Protein AF-A0A7V9BLU6-F1 (afdb_monomer_lite)

Radius of gyration: 23.52 Å; chains: 1; bounding box: 55×32×74 Å

pLDDT: mean 77.43, std 22.61, range [36.84, 97.44]

Sequence (179 aa):
MSSPRRSIASGRWYSVSTESDGKQQSGANKADVHIITADEVVALLDGTIVSKATITRLERDLGNVFGRITLEMNTGSNRGKTWVAIYHVSGTTLRWCGHWLGESNTLPTRFATTAGGPDFLRTMERWSDGARDALSSSSSRRAAGGSRWCGRPRPRRFTPQTAFRSSRDSFLGYAQGWR

Secondary structure (DSSP, 8-state):
-------TT-EEEEEEEEEETTEEEEEEEEEEEEEE-SSEEEEEETTEEEEEEEEEEEE--SSSSSEEEEEEEEESTTTT-EEEEEEEEETTEEEEEEEEBTTBSS--SSS---TT---EEEEEEE---TTSHHHHHHTTS-SS-----------------------------------

Foldseek 3Di:
DDDPPFQLPAAKKWFQWKDDLQDIDGHTDPQFIWGDGSFKIFTGGNNHTQWIWTWPDWADDPPDQWTKTKTATCDHPQHRWIWIWIWHDDPFKIKIKTAIPPQDPDYDPDQGYHRVHRIMITMIGGDPPVPDVVVVVVVVPPDDDDDDDDDDDDDDDDDDDDDDDDDDDDDDDDDDDDD

Structure (mmCIF, N/CA/C/O backbone):
data_AF-A0A7V9BLU6-F1
#
_entry.id   AF-A0A7V9BLU6-F1
#
loop_
_atom_site.group_PDB
_atom_site.id
_atom_site.type_symbol
_atom_site.label_atom_id
_atom_site.label_alt_id
_atom_site.label_comp_id
_atom_site.label_asym_id
_atom_site.label_entity_id
_atom_site.label_seq_id
_atom_site.pdbx_PDB_ins_code
_atom_site.Cartn_x
_atom_site.Cartn_y
_atom_site.Cartn_z
_atom_site.occupancy
_atom_site.B_iso_or_equiv
_atom_site.auth_seq_id
_atom_site.auth_comp_id
_atom_site.auth_asym_id
_atom_site.auth_atom_id
_atom_site.pdbx_PDB_model_num
ATOM 1 N N . MET A 1 1 ? -25.577 17.353 -3.710 1.00 39.59 1 MET A N 1
ATOM 2 C CA . MET A 1 1 ? -24.729 17.230 -2.502 1.00 39.59 1 MET A CA 1
ATOM 3 C C . MET A 1 1 ? -24.159 15.820 -2.484 1.00 39.59 1 MET A C 1
ATOM 5 O O . MET A 1 1 ? -24.895 14.886 -2.199 1.00 39.59 1 MET A O 1
ATOM 9 N N . SER A 1 2 ? -22.904 15.642 -2.894 1.00 40.41 2 SER A N 1
ATOM 10 C CA . SER A 1 2 ? -22.263 14.322 -2.930 1.00 40.41 2 SER A CA 1
ATOM 11 C C . SER A 1 2 ? -21.864 13.924 -1.513 1.00 40.41 2 SER A C 1
ATOM 13 O O . SER A 1 2 ? -21.053 14.607 -0.891 1.00 40.41 2 SER A O 1
ATOM 15 N N . SER A 1 3 ? -22.453 12.855 -0.977 1.00 38.31 3 SER A N 1
ATOM 16 C CA . SER A 1 3 ? -22.040 12.300 0.313 1.00 38.31 3 SER A CA 1
ATOM 17 C C . SER A 1 3 ? -20.542 11.975 0.277 1.00 38.31 3 SER A C 1
ATOM 19 O O . SER A 1 3 ? -20.089 11.365 -0.698 1.00 38.31 3 SER A O 1
ATOM 21 N N . PRO A 1 4 ? -19.760 12.350 1.306 1.00 46.97 4 PRO A N 1
ATOM 22 C CA . PRO A 1 4 ? -18.346 12.019 1.349 1.00 46.97 4 PRO A CA 1
ATOM 23 C C . PRO A 1 4 ? -18.217 10.497 1.360 1.00 46.97 4 PRO A C 1
ATOM 25 O O . PRO A 1 4 ? -18.688 9.825 2.283 1.00 46.97 4 PRO A O 1
ATOM 28 N N . ARG A 1 5 ? -17.611 9.941 0.306 1.00 52.22 5 ARG A N 1
ATOM 29 C CA . ARG A 1 5 ? -17.259 8.523 0.252 1.00 52.22 5 ARG A CA 1
ATOM 30 C C . ARG A 1 5 ? -16.260 8.278 1.378 1.00 52.22 5 ARG A C 1
ATOM 32 O O . ARG A 1 5 ? -15.079 8.567 1.228 1.00 52.22 5 ARG A O 1
ATOM 39 N N . ARG A 1 6 ? -16.719 7.770 2.527 1.00 53.44 6 ARG A N 1
ATOM 40 C CA . ARG A 1 6 ? -15.801 7.227 3.532 1.00 53.44 6 ARG A CA 1
ATOM 41 C C . ARG A 1 6 ? -15.089 6.052 2.881 1.00 53.44 6 ARG A C 1
ATOM 43 O O . ARG A 1 6 ? -15.688 4.999 2.669 1.00 53.44 6 ARG A O 1
ATOM 50 N N . SER A 1 7 ? -13.827 6.258 2.528 1.00 66.50 7 SER A N 1
ATOM 51 C CA . SER A 1 7 ? -12.960 5.181 2.086 1.00 66.50 7 SER A CA 1
ATOM 52 C C . SER A 1 7 ? -12.856 4.161 3.220 1.00 66.50 7 SER A C 1
ATOM 54 O O . SER A 1 7 ? -12.500 4.492 4.350 1.00 66.50 7 SER A O 1
ATOM 56 N N . ILE A 1 8 ? -13.187 2.903 2.925 1.00 70.88 8 ILE A N 1
ATOM 57 C CA . ILE A 1 8 ? -13.051 1.783 3.871 1.00 70.88 8 ILE A CA 1
ATOM 58 C C . ILE A 1 8 ? -11.595 1.588 4.328 1.00 70.88 8 ILE A C 1
ATOM 60 O O . ILE A 1 8 ? -11.346 1.022 5.391 1.00 70.88 8 ILE A O 1
ATOM 64 N N . ALA A 1 9 ? -10.640 2.086 3.539 1.00 81.25 9 ALA A N 1
ATOM 65 C CA . ALA A 1 9 ? -9.220 2.054 3.845 1.00 81.25 9 ALA A CA 1
ATOM 66 C C . ALA A 1 9 ? -8.773 3.241 4.711 1.00 81.25 9 ALA A C 1
ATOM 68 O O . ALA A 1 9 ? -7.658 3.213 5.224 1.00 81.25 9 ALA A O 1
ATOM 69 N N . SER A 1 10 ? -9.610 4.264 4.929 1.00 89.69 10 SER A N 1
ATOM 70 C CA . SER A 1 10 ? -9.203 5.406 5.744 1.00 89.69 10 SER A CA 1
ATOM 71 C C . SER A 1 10 ? -8.909 4.993 7.184 1.00 89.69 10 SER A C 1
ATOM 73 O O . SER A 1 10 ? -9.642 4.214 7.809 1.00 89.69 10 SER A O 1
ATOM 75 N N . GLY A 1 11 ? -7.829 5.536 7.728 1.00 92.12 11 GLY A N 1
ATOM 76 C CA . GLY A 1 11 ? -7.356 5.251 9.071 1.00 92.12 11 GLY A CA 1
ATOM 77 C C . GLY A 1 11 ? -5.844 5.301 9.179 1.00 92.12 11 GLY A C 1
ATOM 78 O O . GLY A 1 11 ? -5.128 5.537 8.209 1.00 92.12 11 GLY A O 1
ATOM 79 N N . ARG A 1 12 ? -5.374 5.054 10.396 1.00 95.12 12 ARG A N 1
ATOM 80 C CA . ARG A 1 12 ? -3.967 4.827 10.689 1.00 95.12 12 ARG A CA 1
ATOM 81 C C . ARG A 1 12 ? -3.728 3.324 10.754 1.00 95.12 12 ARG A C 1
ATOM 83 O O . ARG A 1 12 ? -4.490 2.612 11.407 1.00 95.12 12 ARG A O 1
ATOM 90 N N . TRP A 1 13 ? -2.683 2.867 10.090 1.00 96.25 13 TRP A N 1
ATOM 91 C CA . TRP A 1 13 ? -2.339 1.461 9.928 1.00 96.25 13 TRP A CA 1
ATOM 92 C C . TRP A 1 13 ? -0.855 1.267 10.212 1.00 96.25 13 TRP A C 1
ATOM 94 O O . TRP A 1 13 ? -0.073 2.176 9.951 1.00 96.25 13 TRP A O 1
ATOM 104 N N . TYR A 1 14 ? -0.453 0.115 10.733 1.00 96.19 14 TYR A N 1
ATOM 105 C CA . TYR A 1 14 ? 0.958 -0.250 10.871 1.00 96.19 14 TYR A CA 1
ATOM 106 C C . TYR A 1 14 ? 1.245 -1.564 10.159 1.00 96.19 14 TYR A C 1
ATOM 108 O O . TYR A 1 14 ? 0.369 -2.426 10.057 1.00 96.19 14 TYR A O 1
ATOM 116 N N . SER A 1 15 ? 2.463 -1.709 9.644 1.00 96.00 15 SER A N 1
ATOM 117 C CA . SER A 1 15 ? 2.875 -2.911 8.920 1.00 96.00 15 SER A CA 1
ATOM 118 C C . SER A 1 15 ? 2.974 -4.112 9.865 1.00 96.00 15 SER A C 1
ATOM 120 O O . SER A 1 15 ? 3.557 -4.012 10.944 1.00 96.00 15 SER A O 1
ATOM 122 N N . VAL A 1 16 ? 2.401 -5.253 9.474 1.00 96.94 16 VAL A N 1
ATOM 123 C CA . VAL A 1 16 ? 2.522 -6.530 10.210 1.00 96.94 16 VAL A CA 1
ATOM 124 C C . VAL A 1 16 ? 3.200 -7.625 9.400 1.00 96.94 16 VAL A C 1
ATOM 126 O O . VAL A 1 16 ? 3.733 -8.583 9.962 1.00 96.94 16 VAL A O 1
ATOM 129 N N . SER A 1 17 ? 3.187 -7.491 8.076 1.00 96.56 17 SER A N 1
ATOM 130 C CA . SER A 1 17 ? 3.936 -8.353 7.177 1.00 96.56 17 SER A CA 1
ATOM 131 C C . SER A 1 17 ? 4.108 -7.680 5.822 1.00 96.56 17 SER A C 1
ATOM 133 O O . SER A 1 17 ? 3.215 -6.976 5.341 1.00 96.56 17 SER A O 1
ATOM 135 N N . THR A 1 18 ? 5.243 -7.939 5.191 1.00 96.00 18 THR A N 1
ATOM 136 C CA . THR A 1 18 ? 5.541 -7.573 3.809 1.00 96.00 18 THR A CA 1
ATOM 137 C C . THR A 1 18 ? 5.947 -8.818 3.044 1.00 96.00 18 THR A C 1
ATOM 139 O O . THR A 1 18 ? 6.514 -9.745 3.609 1.00 96.00 18 THR A O 1
ATOM 142 N N . GLU A 1 19 ? 5.667 -8.854 1.756 1.00 95.88 19 GLU A N 1
ATOM 143 C CA . GLU A 1 19 ? 6.095 -9.921 0.869 1.00 95.88 19 GLU A CA 1
ATOM 144 C C . GLU A 1 19 ? 6.585 -9.294 -0.433 1.00 95.88 19 GLU A C 1
ATOM 146 O O . GLU A 1 19 ? 5.953 -8.390 -0.985 1.00 95.88 19 GLU A O 1
ATOM 151 N N . SER A 1 20 ? 7.743 -9.757 -0.880 1.00 94.44 20 SER A N 1
ATOM 152 C CA . SER A 1 20 ? 8.416 -9.327 -2.104 1.00 94.44 20 SER A CA 1
ATOM 153 C C . SER A 1 20 ? 9.232 -10.496 -2.627 1.00 94.44 20 SER A C 1
ATOM 155 O O . SER A 1 20 ? 9.781 -11.244 -1.816 1.00 94.44 20 SER A O 1
ATOM 157 N N . ASP A 1 21 ? 9.367 -10.642 -3.945 1.00 92.62 21 ASP A N 1
ATOM 158 C CA . ASP A 1 21 ? 10.170 -11.726 -4.535 1.00 92.62 21 ASP A CA 1
ATOM 159 C C . ASP A 1 21 ? 9.709 -13.131 -4.069 1.00 92.62 21 ASP A C 1
ATOM 161 O O . ASP A 1 21 ? 10.506 -14.043 -3.857 1.00 92.62 21 ASP A O 1
ATOM 165 N N . GLY A 1 22 ? 8.403 -13.307 -3.827 1.00 91.69 22 GLY A N 1
ATOM 166 C CA . GLY A 1 22 ? 7.831 -14.550 -3.297 1.00 91.69 22 GLY A CA 1
ATOM 167 C C . GLY A 1 22 ? 8.222 -14.865 -1.848 1.00 91.69 22 GLY A C 1
ATOM 168 O O . GLY A 1 22 ? 7.943 -15.961 -1.363 1.00 91.69 22 GLY A O 1
ATOM 169 N N . LYS A 1 23 ? 8.889 -13.939 -1.148 1.00 93.00 23 LYS A N 1
ATOM 170 C CA . LYS A 1 23 ? 9.380 -14.126 0.220 1.00 93.00 23 LYS A CA 1
ATOM 171 C C . LYS A 1 23 ? 8.614 -13.241 1.180 1.00 93.00 23 LYS A C 1
ATOM 173 O O . LYS A 1 23 ? 8.660 -12.014 1.092 1.00 93.00 23 LYS A O 1
ATOM 178 N N . GLN A 1 24 ? 7.955 -13.883 2.137 1.00 95.12 24 GLN A N 1
ATOM 179 C CA . GLN A 1 24 ? 7.253 -13.194 3.204 1.00 95.12 24 GLN A CA 1
ATOM 180 C C . GLN A 1 24 ? 8.212 -12.856 4.345 1.00 95.12 24 GLN A C 1
ATOM 182 O O . GLN A 1 24 ? 8.921 -13.711 4.874 1.00 95.12 24 GLN A O 1
ATOM 187 N N . GLN A 1 25 ? 8.184 -11.598 4.755 1.00 93.75 25 GLN A N 1
ATOM 188 C CA . GLN A 1 25 ? 8.743 -11.103 5.998 1.00 93.75 25 GLN A CA 1
ATOM 189 C C . GLN A 1 25 ? 7.580 -10.814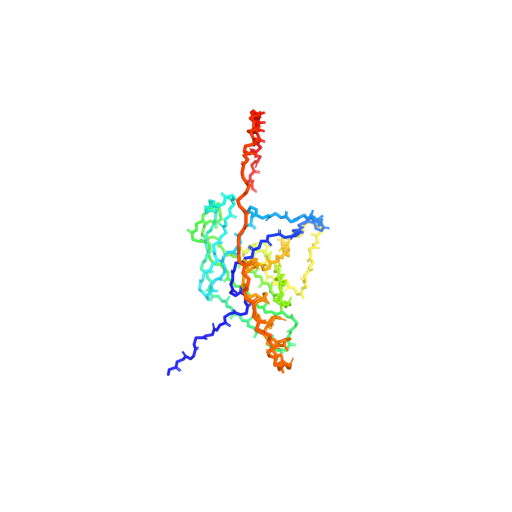 6.948 1.00 93.75 25 GLN A C 1
ATOM 191 O O . GLN A 1 25 ? 6.668 -10.037 6.647 1.00 93.75 25 GLN A O 1
ATOM 196 N N . SER A 1 26 ? 7.590 -11.478 8.097 1.00 93.31 26 SER A N 1
ATOM 197 C CA . SER A 1 26 ? 6.559 -11.342 9.125 1.00 93.31 26 SER A CA 1
ATOM 198 C C . SER A 1 26 ? 7.133 -10.616 10.331 1.00 93.31 26 SER A C 1
ATOM 200 O O . SER A 1 26 ? 8.268 -10.871 10.729 1.00 93.31 26 SER A O 1
ATOM 202 N N . GLY A 1 27 ? 6.345 -9.727 10.926 1.00 90.88 27 GLY A N 1
ATOM 203 C CA . GLY A 1 27 ? 6.755 -8.962 12.096 1.00 90.88 27 GLY A CA 1
ATOM 204 C C . GLY A 1 27 ? 6.007 -7.641 12.170 1.00 90.88 27 GLY A C 1
ATOM 205 O O . GLY A 1 27 ? 6.008 -6.861 11.219 1.00 90.88 27 GLY A O 1
ATOM 206 N N . ALA A 1 28 ? 5.371 -7.380 13.312 1.00 92.56 28 ALA A N 1
ATOM 207 C CA . ALA A 1 28 ? 4.733 -6.097 13.560 1.00 92.56 28 ALA A CA 1
ATOM 208 C C . ALA A 1 28 ? 5.791 -4.992 13.644 1.00 92.56 28 ALA A C 1
ATOM 210 O O . ALA A 1 28 ? 6.589 -4.956 14.579 1.00 92.56 28 ALA A O 1
ATOM 211 N N . ASN A 1 29 ? 5.759 -4.067 12.690 1.00 93.88 29 ASN A N 1
ATOM 212 C CA . ASN A 1 29 ? 6.587 -2.876 12.679 1.00 93.88 29 ASN A CA 1
ATOM 213 C C . ASN A 1 29 ? 5.710 -1.648 12.948 1.00 93.88 29 ASN A C 1
ATOM 215 O O . ASN A 1 29 ? 5.128 -1.059 12.040 1.00 93.88 29 ASN A O 1
ATOM 219 N N . LYS A 1 30 ? 5.623 -1.256 14.224 1.00 93.69 30 LYS A N 1
ATOM 220 C CA . LYS A 1 30 ? 4.862 -0.070 14.652 1.00 93.69 30 LYS A CA 1
ATOM 221 C C . LYS A 1 30 ? 5.558 1.257 14.336 1.00 93.69 30 LYS A C 1
ATOM 223 O O . LYS A 1 30 ? 4.927 2.299 14.501 1.00 93.69 30 LYS A O 1
ATOM 228 N N . ALA A 1 31 ? 6.817 1.228 13.898 1.00 94.44 31 ALA A N 1
ATOM 229 C CA . ALA A 1 31 ? 7.496 2.406 13.373 1.00 94.44 31 ALA A CA 1
ATOM 230 C C . ALA A 1 31 ? 7.054 2.716 11.936 1.00 94.44 31 ALA A C 1
ATOM 232 O O . ALA A 1 31 ? 6.984 3.887 11.575 1.00 94.44 31 ALA A O 1
ATOM 233 N N . ASP A 1 32 ? 6.716 1.687 11.151 1.00 95.69 32 ASP A N 1
ATOM 234 C CA . ASP A 1 32 ? 6.215 1.789 9.777 1.00 95.69 32 ASP A CA 1
ATOM 235 C C . ASP A 1 32 ? 4.687 1.967 9.763 1.00 95.69 32 ASP A C 1
ATOM 237 O O . ASP A 1 32 ? 3.911 1.008 9.857 1.00 95.69 32 ASP A O 1
ATOM 241 N N . VAL A 1 33 ? 4.253 3.224 9.677 1.00 96.56 33 VAL A N 1
ATOM 242 C CA . VAL A 1 33 ? 2.853 3.635 9.823 1.00 96.56 33 VAL A CA 1
ATOM 243 C C . VAL A 1 33 ? 2.340 4.268 8.540 1.00 96.56 33 VAL A C 1
ATOM 245 O O . VAL A 1 33 ? 2.965 5.153 7.975 1.00 96.56 33 VAL A O 1
ATOM 248 N N . HIS A 1 34 ? 1.144 3.870 8.123 1.00 96.38 34 HIS A N 1
ATOM 249 C CA . HIS A 1 34 ? 0.434 4.428 6.981 1.00 96.38 34 HIS A CA 1
ATOM 250 C C . HIS A 1 34 ? -0.823 5.151 7.459 1.00 96.38 34 HIS A C 1
ATOM 252 O O . HIS A 1 34 ? -1.718 4.549 8.056 1.00 96.38 34 HIS A O 1
ATOM 258 N N . ILE A 1 35 ? -0.897 6.452 7.204 1.00 95.75 35 ILE A N 1
ATOM 259 C CA . ILE A 1 35 ? -2.096 7.261 7.419 1.00 95.75 35 ILE A CA 1
ATOM 260 C C . ILE A 1 35 ? -2.781 7.403 6.067 1.00 95.75 35 ILE A C 1
ATOM 262 O O . ILE A 1 35 ? -2.250 8.038 5.162 1.00 95.75 35 ILE A O 1
ATOM 266 N N . ILE A 1 36 ? -3.948 6.786 5.931 1.00 94.31 36 ILE A N 1
ATOM 267 C CA . ILE A 1 36 ? -4.735 6.767 4.700 1.00 94.31 36 ILE A CA 1
ATOM 268 C C . ILE A 1 36 ? -5.976 7.626 4.931 1.00 94.31 36 ILE A C 1
ATOM 270 O O . ILE A 1 36 ? -6.721 7.402 5.889 1.00 94.31 36 ILE A O 1
ATOM 274 N N . THR A 1 37 ? -6.221 8.601 4.062 1.00 91.94 37 THR A N 1
ATOM 275 C CA . THR A 1 37 ? -7.436 9.428 4.073 1.00 91.94 37 THR A CA 1
ATOM 276 C C . THR A 1 37 ? -8.312 9.080 2.864 1.00 91.94 37 THR A C 1
ATOM 278 O O . THR A 1 37 ? -8.275 7.943 2.387 1.00 91.94 37 THR A O 1
ATOM 281 N N . ALA A 1 38 ? -9.188 9.988 2.430 1.00 88.50 38 ALA A N 1
ATOM 282 C CA . ALA A 1 38 ? -9.912 9.825 1.171 1.00 88.50 38 ALA A CA 1
ATOM 283 C C . ALA A 1 38 ? -9.012 10.118 -0.041 1.00 88.50 38 ALA A C 1
ATOM 285 O O . ALA A 1 38 ? -9.149 9.450 -1.062 1.00 88.50 38 ALA A O 1
ATOM 286 N N . ASP A 1 39 ? -8.073 11.055 0.117 1.00 92.06 39 ASP A N 1
ATOM 287 C CA . ASP A 1 39 ? -7.354 11.677 -0.998 1.00 92.06 39 ASP A CA 1
ATOM 288 C C . ASP A 1 39 ? -5.837 11.477 -0.917 1.00 92.06 39 ASP A C 1
ATOM 290 O O . ASP A 1 39 ? -5.129 11.720 -1.891 1.00 92.06 39 ASP A O 1
ATOM 294 N N . GLU A 1 40 ? -5.306 11.030 0.224 1.00 95.25 40 GLU A N 1
ATOM 295 C CA . GLU A 1 40 ? -3.865 10.870 0.414 1.00 95.25 40 GLU A CA 1
ATOM 296 C C . GLU A 1 40 ? -3.483 9.637 1.236 1.00 95.25 40 GLU A C 1
ATOM 298 O O . GLU A 1 40 ? -4.247 9.114 2.054 1.00 95.25 40 GLU A O 1
ATOM 303 N N . VAL A 1 41 ? -2.241 9.208 1.024 1.00 96.44 41 VAL A N 1
ATOM 304 C CA . VAL A 1 41 ? -1.520 8.251 1.857 1.00 96.44 41 VAL A CA 1
ATOM 305 C C . VAL A 1 41 ? -0.232 8.909 2.332 1.00 96.44 41 VAL A C 1
ATOM 307 O O . VAL A 1 41 ? 0.581 9.359 1.527 1.00 96.44 41 VAL A O 1
ATOM 310 N N . VAL A 1 42 ? -0.020 8.931 3.642 1.00 97.12 42 VAL A N 1
ATOM 311 C CA . VAL A 1 42 ? 1.224 9.387 4.267 1.00 97.12 42 VAL A CA 1
ATOM 312 C C . VAL A 1 42 ? 1.883 8.194 4.941 1.00 97.12 42 VAL A C 1
ATOM 314 O O . VAL A 1 42 ? 1.298 7.608 5.853 1.00 97.12 42 VAL A O 1
ATOM 317 N N . ALA A 1 43 ? 3.093 7.843 4.508 1.00 96.50 43 ALA A N 1
ATOM 318 C CA . ALA A 1 43 ? 3.897 6.824 5.168 1.00 96.50 43 ALA A CA 1
ATOM 319 C C . ALA A 1 43 ? 4.901 7.483 6.117 1.00 96.50 43 ALA A C 1
ATOM 321 O O . ALA A 1 43 ? 5.620 8.423 5.755 1.00 96.50 43 ALA A O 1
ATOM 322 N N . LEU A 1 44 ? 4.945 6.968 7.338 1.00 96.38 44 LEU A N 1
ATOM 323 C CA . LEU A 1 44 ? 5.853 7.366 8.396 1.00 96.38 44 LEU A CA 1
ATOM 324 C C . LEU A 1 44 ? 6.782 6.198 8.719 1.00 96.38 44 LEU A C 1
ATOM 326 O O . LEU A 1 44 ? 6.317 5.065 8.824 1.00 96.38 44 LEU A O 1
ATOM 330 N N . LEU A 1 45 ? 8.057 6.495 8.946 1.00 95.00 45 LEU A N 1
ATOM 331 C CA . LEU A 1 45 ? 9.009 5.596 9.587 1.00 95.00 45 LEU A CA 1
ATOM 332 C C . LEU A 1 45 ? 9.554 6.303 10.826 1.00 95.00 45 LEU A C 1
ATOM 334 O O . LEU A 1 45 ? 10.052 7.424 10.722 1.00 95.00 45 LEU A O 1
ATOM 338 N N . ASP A 1 46 ? 9.381 5.697 11.999 1.00 94.19 46 ASP A N 1
ATOM 339 C CA . ASP A 1 46 ? 9.773 6.283 13.292 1.00 94.19 46 ASP A CA 1
ATOM 340 C C . ASP A 1 46 ? 9.208 7.702 13.497 1.00 94.19 46 ASP A C 1
ATOM 342 O O . ASP A 1 46 ? 9.870 8.621 13.976 1.00 94.19 46 ASP A O 1
ATOM 346 N N . GLY A 1 47 ? 7.957 7.909 13.067 1.00 92.94 47 GLY A N 1
ATOM 347 C CA . GLY A 1 47 ? 7.270 9.204 13.142 1.00 92.94 47 GLY A CA 1
ATOM 348 C C . GLY A 1 47 ? 7.723 10.241 12.106 1.00 92.94 47 GLY A C 1
ATOM 349 O O . GLY A 1 47 ? 7.102 11.298 12.002 1.00 92.94 47 GLY A O 1
ATOM 350 N N . THR A 1 48 ? 8.743 9.938 11.302 1.00 95.81 48 THR A N 1
ATOM 351 C CA . THR A 1 48 ? 9.225 10.800 10.218 1.00 95.81 48 THR A CA 1
ATOM 352 C C . THR A 1 48 ? 8.509 10.464 8.921 1.00 95.81 48 THR A C 1
ATOM 354 O O . THR A 1 48 ? 8.393 9.300 8.553 1.00 95.81 48 THR A O 1
ATOM 357 N N . ILE A 1 49 ? 8.045 11.478 8.191 1.00 96.12 49 ILE A N 1
ATOM 358 C CA . ILE A 1 49 ? 7.428 11.286 6.875 1.00 96.12 49 ILE A CA 1
ATOM 359 C C . ILE A 1 49 ? 8.490 10.806 5.887 1.00 96.12 49 ILE A C 1
ATOM 361 O O . ILE A 1 49 ? 9.377 11.569 5.513 1.00 96.12 49 ILE A O 1
ATOM 365 N N . VAL A 1 50 ? 8.366 9.558 5.437 1.00 96.62 50 VAL A N 1
ATOM 366 C CA . VAL A 1 50 ? 9.247 8.976 4.411 1.00 96.62 50 VAL A CA 1
ATOM 367 C C . VAL A 1 50 ? 8.640 9.070 3.019 1.00 96.62 50 VAL A C 1
ATOM 369 O O . VAL A 1 50 ? 9.368 9.143 2.028 1.00 96.62 50 VAL A O 1
ATOM 372 N N . SER A 1 51 ? 7.310 9.116 2.926 1.00 96.75 51 SER A N 1
ATOM 373 C CA . SER A 1 51 ? 6.628 9.352 1.661 1.00 96.75 51 SER A CA 1
ATOM 374 C C . SER A 1 51 ? 5.227 9.933 1.841 1.00 96.75 51 SER A C 1
ATOM 376 O O . SER A 1 51 ? 4.588 9.806 2.889 1.00 96.75 51 SER A O 1
ATOM 378 N N . LYS A 1 52 ? 4.760 10.601 0.786 1.00 97.19 52 LYS A N 1
ATOM 379 C CA . LYS A 1 52 ? 3.381 11.074 0.643 1.00 97.19 52 LYS A CA 1
ATOM 380 C C . LYS A 1 52 ? 2.901 10.766 -0.758 1.00 97.19 52 LYS A C 1
ATOM 382 O O . LYS A 1 52 ? 3.662 10.968 -1.705 1.00 97.19 52 LYS A O 1
ATOM 387 N N . ALA A 1 53 ? 1.650 10.356 -0.885 1.00 97.38 53 ALA A N 1
ATOM 388 C CA . ALA A 1 53 ? 1.030 10.079 -2.164 1.00 97.38 53 ALA A CA 1
ATOM 389 C C . ALA A 1 53 ? -0.401 10.607 -2.226 1.00 97.38 53 ALA A C 1
ATOM 391 O O . ALA A 1 53 ? -1.123 10.543 -1.233 1.00 97.38 53 ALA A O 1
ATOM 392 N N . THR A 1 54 ? -0.808 11.087 -3.396 1.00 97.31 54 THR A N 1
ATOM 393 C CA . THR A 1 54 ? -2.205 11.403 -3.701 1.00 97.31 54 THR A CA 1
ATOM 394 C C . THR A 1 54 ? -2.897 10.155 -4.225 1.00 97.31 54 THR A C 1
ATOM 396 O O . THR A 1 54 ? -2.356 9.443 -5.067 1.00 97.31 54 THR A O 1
ATOM 399 N N . ILE A 1 55 ? -4.104 9.891 -3.741 1.00 95.44 55 ILE A N 1
ATOM 400 C CA . ILE A 1 55 ? -4.970 8.831 -4.243 1.00 95.44 55 ILE A CA 1
ATOM 401 C C . ILE A 1 55 ? -5.700 9.376 -5.473 1.00 95.44 55 ILE A C 1
ATOM 403 O O . ILE A 1 55 ? -6.646 10.148 -5.347 1.00 95.44 55 ILE A O 1
ATOM 407 N N . THR A 1 56 ? -5.273 8.981 -6.671 1.00 94.62 56 THR A N 1
ATOM 408 C CA . THR A 1 56 ? -5.922 9.414 -7.924 1.00 94.62 56 THR A CA 1
ATOM 409 C C . THR A 1 56 ? -7.050 8.491 -8.354 1.00 94.62 56 THR A C 1
ATOM 411 O O . THR A 1 56 ? -7.948 8.888 -9.096 1.00 94.62 56 THR A O 1
ATOM 414 N N . ARG A 1 57 ? -7.048 7.256 -7.847 1.00 91.25 57 ARG A N 1
ATOM 415 C CA . ARG A 1 57 ? -8.120 6.289 -8.062 1.00 91.25 57 ARG A CA 1
ATOM 416 C C . ARG A 1 57 ? -8.330 5.465 -6.807 1.00 91.25 57 ARG A C 1
ATOM 418 O O . ARG A 1 57 ? -7.381 4.900 -6.270 1.00 91.25 57 ARG A O 1
ATOM 425 N N . LEU A 1 58 ? -9.583 5.360 -6.380 1.00 89.62 58 LEU A N 1
ATOM 426 C CA . LEU A 1 58 ? -9.995 4.469 -5.305 1.00 89.62 58 LEU A CA 1
ATOM 427 C C . LEU A 1 58 ? -11.357 3.873 -5.630 1.00 89.62 58 LEU A C 1
ATOM 429 O O . LEU A 1 58 ? -12.395 4.532 -5.545 1.00 89.62 58 LEU A O 1
ATOM 433 N N . GLU A 1 59 ? -11.344 2.603 -6.000 1.00 88.69 59 GLU A N 1
ATOM 434 C CA . GLU A 1 59 ? -12.533 1.877 -6.408 1.00 88.69 59 GLU A CA 1
ATOM 435 C C . GLU A 1 59 ? -12.750 0.701 -5.482 1.00 88.69 59 GLU A C 1
ATOM 437 O O . GLU A 1 59 ? -11.894 -0.171 -5.338 1.00 88.69 59 GLU A O 1
ATOM 442 N N . ARG A 1 60 ? -13.939 0.652 -4.890 1.00 81.00 60 ARG A N 1
ATOM 443 C CA . ARG A 1 60 ? -14.433 -0.574 -4.292 1.00 81.00 60 ARG A CA 1
ATOM 444 C C . ARG A 1 60 ? -15.188 -1.327 -5.369 1.00 81.00 60 ARG A C 1
ATOM 446 O O . ARG A 1 60 ? -16.219 -0.850 -5.837 1.00 81.00 60 ARG A O 1
ATOM 453 N N . ASP A 1 61 ? -14.684 -2.491 -5.727 1.00 73.88 61 ASP A N 1
ATOM 454 C CA . ASP A 1 61 ? -15.435 -3.409 -6.555 1.00 73.88 61 ASP A CA 1
ATOM 455 C C . ASP A 1 61 ? -16.351 -4.228 -5.639 1.00 73.88 61 ASP A C 1
ATOM 457 O O . ASP A 1 61 ? -15.888 -4.883 -4.708 1.00 73.88 61 ASP A O 1
ATOM 461 N N . LEU A 1 62 ? -17.665 -4.093 -5.824 1.00 62.81 62 LEU A N 1
ATOM 462 C CA . LEU A 1 62 ? -18.665 -4.793 -5.012 1.00 62.81 62 LEU A CA 1
ATOM 463 C C . LEU A 1 62 ? -18.891 -6.237 -5.485 1.00 62.81 62 LEU A C 1
ATOM 465 O O . LEU A 1 62 ? -19.501 -7.011 -4.752 1.00 62.81 62 LEU A O 1
ATOM 469 N N . GLY A 1 63 ? -18.413 -6.589 -6.685 1.00 68.19 63 GLY A N 1
ATOM 470 C CA . GLY A 1 63 ? -18.449 -7.947 -7.227 1.00 68.19 63 GLY A CA 1
ATOM 471 C C . GLY A 1 63 ? -17.152 -8.727 -7.003 1.00 68.19 63 GLY A C 1
ATOM 472 O O . GLY A 1 63 ? -17.170 -9.954 -7.058 1.00 68.19 63 GLY A O 1
ATOM 473 N N . ASN A 1 64 ? -16.042 -8.040 -6.718 1.00 69.31 64 ASN A N 1
ATOM 474 C CA . ASN A 1 64 ? -14.752 -8.663 -6.426 1.00 69.31 64 ASN A CA 1
ATOM 475 C C . ASN A 1 64 ? -14.414 -8.653 -4.929 1.00 69.31 64 ASN A C 1
ATOM 477 O O . ASN A 1 64 ? -14.868 -7.823 -4.146 1.00 69.31 64 ASN A O 1
ATOM 481 N N . VAL A 1 65 ? -13.536 -9.577 -4.534 1.00 82.50 65 VAL A N 1
ATOM 482 C CA . VAL A 1 65 ? -13.035 -9.705 -3.151 1.00 82.50 65 VAL A CA 1
ATOM 483 C C . VAL A 1 65 ? -12.055 -8.570 -2.792 1.00 82.50 65 VAL A C 1
ATOM 485 O O . VAL A 1 65 ? -11.601 -8.470 -1.659 1.00 82.50 65 VAL A O 1
ATOM 488 N N . PHE A 1 66 ? -11.704 -7.691 -3.734 1.00 89.88 66 PHE A N 1
ATOM 489 C CA . PHE A 1 66 ? -10.776 -6.581 -3.527 1.00 89.88 66 PHE A CA 1
ATOM 490 C C . PHE A 1 66 ? -11.199 -5.332 -4.307 1.00 89.88 66 PHE A C 1
ATOM 492 O O . PHE A 1 66 ? -11.851 -5.413 -5.344 1.00 89.88 66 PHE A O 1
ATOM 499 N N . GLY A 1 67 ? -10.793 -4.166 -3.810 1.00 91.69 67 GLY A N 1
ATOM 500 C CA . GLY A 1 67 ? -10.835 -2.899 -4.529 1.00 91.69 67 GLY A CA 1
ATOM 501 C C . GLY A 1 67 ? -9.519 -2.593 -5.246 1.00 91.69 67 GLY A C 1
ATOM 502 O O . GLY A 1 67 ? -8.534 -3.318 -5.110 1.00 91.69 67 GLY A O 1
ATOM 503 N N . ARG A 1 68 ? -9.496 -1.490 -5.994 1.00 92.12 68 ARG A N 1
ATOM 504 C CA . ARG A 1 68 ? -8.325 -0.971 -6.714 1.00 92.12 68 ARG A CA 1
ATOM 505 C C . ARG A 1 68 ? -7.938 0.399 -6.184 1.00 92.12 68 ARG A C 1
ATOM 507 O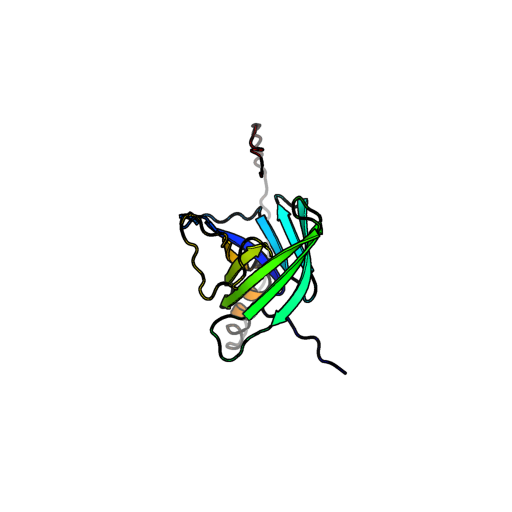 O . ARG A 1 68 ? -8.808 1.220 -5.893 1.00 92.12 68 ARG A O 1
ATOM 514 N N . ILE A 1 69 ? -6.640 0.647 -6.092 1.00 93.19 69 ILE A N 1
ATOM 515 C CA . ILE A 1 69 ? -6.081 1.924 -5.662 1.00 93.19 69 ILE A CA 1
ATOM 516 C C . ILE A 1 69 ? -4.919 2.328 -6.573 1.00 93.19 69 ILE A C 1
ATOM 518 O O . ILE A 1 69 ? -4.099 1.497 -6.965 1.00 93.19 69 ILE A O 1
ATOM 522 N N . THR A 1 70 ? -4.859 3.610 -6.917 1.00 95.06 70 THR A N 1
ATOM 523 C CA . THR A 1 70 ? -3.733 4.216 -7.633 1.00 95.06 70 THR A CA 1
ATOM 524 C C . THR A 1 70 ? -3.220 5.395 -6.827 1.00 95.06 70 THR A C 1
ATOM 526 O O . THR A 1 70 ? -4.003 6.259 -6.426 1.00 95.06 70 THR A O 1
ATOM 529 N N . LEU A 1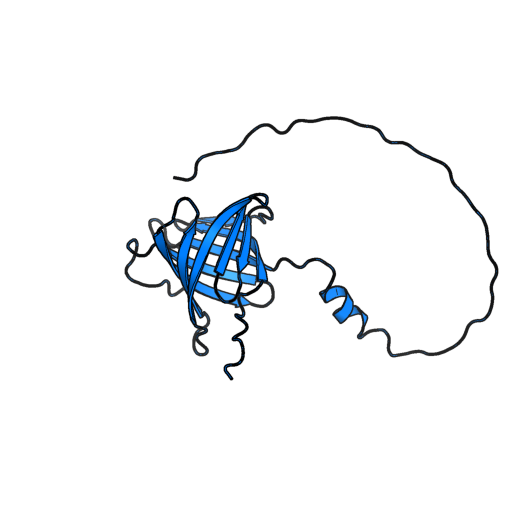 71 ? -1.913 5.394 -6.574 1.00 96.31 71 LEU A N 1
ATOM 530 C CA . LEU A 1 71 ? -1.216 6.407 -5.797 1.00 96.31 71 LEU A CA 1
ATOM 531 C C . LEU A 1 71 ? -0.195 7.129 -6.674 1.00 96.31 71 LEU A C 1
ATOM 533 O O . LEU A 1 71 ? 0.635 6.486 -7.311 1.00 96.31 71 LEU A O 1
ATOM 537 N N . GLU A 1 72 ? -0.205 8.454 -6.655 1.00 97.44 72 GLU A N 1
ATOM 538 C CA . GLU A 1 72 ? 0.845 9.284 -7.246 1.00 97.44 72 GLU A CA 1
ATOM 539 C C . GLU A 1 72 ? 1.745 9.835 -6.147 1.00 97.44 72 GLU A C 1
ATOM 541 O O . GLU A 1 72 ? 1.284 10.514 -5.229 1.00 97.44 72 GLU A O 1
ATOM 546 N N . MET A 1 73 ? 3.037 9.518 -6.208 1.00 97.31 73 MET A N 1
ATOM 547 C CA . MET A 1 73 ? 3.981 9.850 -5.145 1.00 97.31 73 MET A CA 1
ATOM 548 C C . MET A 1 73 ? 4.425 11.313 -5.230 1.00 97.31 73 MET A C 1
ATOM 550 O O . MET A 1 73 ? 5.153 11.718 -6.136 1.00 97.31 73 MET A O 1
ATOM 554 N N . ASN A 1 74 ? 4.079 12.095 -4.214 1.00 95.94 74 ASN A N 1
ATOM 555 C CA . ASN A 1 74 ? 4.408 13.517 -4.112 1.00 95.94 74 ASN A CA 1
ATOM 556 C C . ASN A 1 74 ? 5.738 13.765 -3.389 1.00 95.94 74 ASN A C 1
ATOM 558 O O . ASN A 1 74 ? 6.387 14.794 -3.584 1.00 95.94 74 ASN A O 1
ATOM 562 N N . THR A 1 75 ? 6.142 12.855 -2.500 1.00 94.75 75 THR A N 1
ATOM 563 C CA . THR A 1 75 ? 7.335 12.994 -1.647 1.00 94.75 75 THR A CA 1
ATOM 564 C C . THR A 1 75 ? 7.975 11.630 -1.389 1.00 94.75 75 THR A C 1
ATOM 566 O O . THR A 1 75 ? 7.279 10.615 -1.379 1.00 94.75 75 THR A O 1
ATOM 569 N N . GLY A 1 76 ? 9.287 11.620 -1.140 1.00 93.50 76 GLY A N 1
ATOM 570 C CA . GLY A 1 76 ? 10.089 10.421 -0.876 1.00 93.50 76 GLY A CA 1
ATOM 571 C C . GLY A 1 76 ? 10.975 10.035 -2.061 1.00 93.50 76 GLY A C 1
ATOM 572 O O . GLY A 1 76 ? 10.983 10.716 -3.088 1.00 93.50 76 GLY A O 1
ATOM 573 N N . SER A 1 77 ? 11.705 8.926 -1.931 1.00 92.69 77 SER A N 1
ATOM 574 C CA . SER A 1 77 ? 12.603 8.399 -2.977 1.00 92.69 77 SER A CA 1
ATOM 575 C C . SER A 1 77 ? 11.884 8.061 -4.288 1.00 92.69 77 SER A C 1
ATOM 577 O O . SER A 1 77 ? 12.488 8.094 -5.354 1.00 92.69 77 SER A O 1
ATOM 579 N N . ASN A 1 78 ? 10.581 7.784 -4.216 1.00 93.38 78 ASN A N 1
ATOM 580 C CA . ASN A 1 78 ? 9.743 7.439 -5.362 1.00 93.38 78 ASN A CA 1
ATOM 581 C C . ASN A 1 78 ? 8.900 8.612 -5.881 1.00 93.38 78 ASN A C 1
ATOM 583 O O . ASN A 1 78 ? 7.922 8.382 -6.586 1.00 93.38 78 ASN A O 1
ATOM 587 N N . ARG A 1 79 ? 9.238 9.863 -5.540 1.00 96.06 79 ARG A N 1
ATOM 588 C CA . ARG A 1 79 ? 8.516 11.048 -6.034 1.00 96.06 79 ARG A CA 1
ATOM 589 C C . ARG A 1 79 ? 8.395 11.032 -7.565 1.00 96.06 79 ARG A C 1
ATOM 591 O O . ARG A 1 79 ? 9.374 10.794 -8.264 1.00 96.06 79 ARG A O 1
ATOM 598 N N . GLY A 1 80 ? 7.199 11.329 -8.068 1.00 94.62 80 GLY A N 1
ATOM 599 C CA . GLY A 1 80 ? 6.876 11.337 -9.497 1.00 94.62 80 GLY A CA 1
ATOM 600 C C . GLY A 1 80 ? 6.530 9.964 -10.076 1.00 94.62 80 GLY A C 1
ATOM 601 O O . GLY A 1 80 ? 6.115 9.894 -11.228 1.00 94.62 80 GLY A O 1
ATOM 602 N N . LYS A 1 81 ? 6.664 8.880 -9.301 1.00 96.38 81 LYS A N 1
ATOM 603 C CA . LYS A 1 81 ? 6.205 7.550 -9.712 1.00 96.38 81 LYS A CA 1
A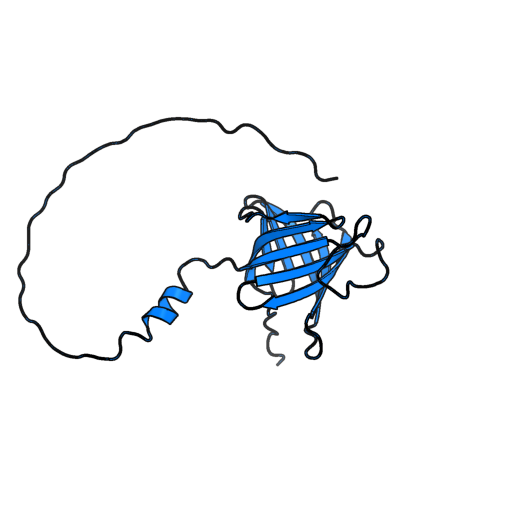TOM 604 C C . LYS A 1 81 ? 4.741 7.334 -9.339 1.00 96.38 81 LYS A C 1
ATOM 606 O O . LYS A 1 81 ? 4.243 7.880 -8.351 1.00 96.38 81 LYS A O 1
ATOM 611 N N . THR A 1 82 ? 4.093 6.457 -10.095 1.00 96.69 82 THR A N 1
ATOM 612 C CA . THR A 1 82 ? 2.728 6.000 -9.835 1.00 96.69 82 THR A CA 1
ATOM 613 C C . THR A 1 82 ? 2.765 4.559 -9.350 1.00 96.69 82 THR A C 1
ATOM 615 O O . THR A 1 82 ? 3.374 3.707 -9.992 1.00 96.69 82 THR A O 1
ATOM 618 N N . TRP A 1 83 ? 2.116 4.277 -8.225 1.00 96.06 83 TRP A N 1
ATOM 619 C CA . TRP A 1 83 ? 1.931 2.926 -7.705 1.00 96.06 83 TRP A CA 1
ATOM 620 C C . TRP A 1 83 ? 0.501 2.469 -7.961 1.00 96.06 83 TRP A C 1
ATOM 622 O O . TRP A 1 83 ? -0.457 3.191 -7.669 1.00 96.06 83 TRP A O 1
ATOM 632 N N . VAL A 1 84 ? 0.352 1.269 -8.509 1.00 95.56 84 VAL A N 1
ATOM 633 C CA . VAL A 1 84 ? -0.947 0.682 -8.831 1.00 95.56 84 VAL A CA 1
ATOM 634 C C . VAL A 1 84 ? -1.129 -0.600 -8.034 1.00 95.56 84 VAL A C 1
ATOM 636 O O . VAL A 1 84 ? -0.244 -1.452 -8.009 1.00 95.56 84 VAL A O 1
ATOM 639 N N . ALA A 1 85 ? -2.265 -0.734 -7.351 1.00 95.25 85 ALA A N 1
ATOM 640 C CA . ALA A 1 85 ? -2.479 -1.840 -6.432 1.00 95.25 85 ALA A CA 1
ATOM 641 C C . ALA A 1 85 ? -3.942 -2.282 -6.348 1.00 95.25 85 ALA A C 1
ATOM 643 O O . ALA A 1 85 ? -4.882 -1.533 -6.629 1.00 95.25 85 ALA A O 1
ATOM 644 N N . ILE A 1 86 ? -4.125 -3.512 -5.884 1.00 94.88 86 ILE A N 1
ATOM 645 C CA . ILE A 1 86 ? -5.383 -3.998 -5.324 1.00 94.88 86 ILE A CA 1
ATOM 646 C C . ILE A 1 86 ? -5.337 -3.916 -3.804 1.00 94.88 86 ILE A C 1
ATOM 648 O O . ILE A 1 86 ? -4.268 -4.013 -3.201 1.00 94.88 86 ILE A O 1
ATOM 652 N N . TYR A 1 87 ? -6.493 -3.762 -3.166 1.00 94.94 87 TYR A N 1
ATOM 653 C CA . TYR A 1 87 ? -6.588 -3.707 -1.712 1.00 94.94 87 TYR A CA 1
ATOM 654 C C . TYR A 1 87 ? -7.831 -4.417 -1.179 1.00 94.94 87 TYR A C 1
ATOM 656 O O . TYR A 1 87 ? -8.875 -4.458 -1.823 1.00 94.94 87 TYR A O 1
ATOM 664 N N . HIS A 1 88 ? -7.739 -4.968 0.025 1.00 93.62 88 HIS A N 1
ATOM 665 C CA . HIS A 1 88 ? -8.859 -5.579 0.727 1.00 93.62 88 HIS A CA 1
ATOM 666 C C . HIS A 1 88 ? -8.809 -5.203 2.205 1.00 93.62 88 HIS A C 1
ATOM 668 O O . HIS A 1 88 ? -7.767 -5.321 2.851 1.00 93.62 88 HIS A O 1
ATOM 674 N N . VAL A 1 89 ? -9.946 -4.751 2.735 1.00 91.75 89 VAL A N 1
ATOM 675 C CA . VAL A 1 89 ? -10.114 -4.411 4.150 1.00 91.75 89 VAL A CA 1
ATOM 676 C C . VAL A 1 89 ? -11.051 -5.430 4.781 1.00 91.75 89 VAL A C 1
ATOM 678 O O . VAL A 1 89 ? -12.209 -5.529 4.381 1.00 91.75 89 VAL A O 1
ATOM 681 N N . SER A 1 90 ? -10.561 -6.142 5.792 1.00 90.38 90 SER A N 1
ATOM 682 C CA . SER A 1 90 ? -11.324 -7.103 6.586 1.00 90.38 90 SER A CA 1
ATOM 683 C C . SER A 1 90 ? -11.195 -6.749 8.064 1.00 90.38 90 SER A C 1
ATOM 685 O O . SER A 1 90 ? -10.179 -7.041 8.692 1.00 90.38 90 SER A O 1
ATOM 687 N N . GLY A 1 91 ? -12.210 -6.083 8.622 1.00 89.69 91 GLY A N 1
ATOM 688 C CA . GLY A 1 91 ? -12.196 -5.620 10.013 1.00 89.69 91 GLY A CA 1
ATOM 689 C C . GLY A 1 91 ? -11.039 -4.653 10.293 1.00 89.69 91 GLY A C 1
ATOM 690 O O . GLY A 1 91 ? -11.010 -3.535 9.773 1.00 89.69 91 GLY A O 1
ATOM 691 N N . THR A 1 92 ? -10.086 -5.089 11.119 1.00 92.62 92 THR A N 1
ATOM 692 C CA . THR A 1 92 ? -8.874 -4.338 11.482 1.00 92.62 92 THR A CA 1
ATOM 693 C C . THR A 1 92 ? -7.681 -4.634 10.577 1.00 92.62 92 THR A C 1
ATOM 695 O O . THR A 1 92 ? -6.620 -4.060 10.789 1.00 92.62 92 THR A O 1
ATOM 698 N N . THR A 1 93 ? -7.820 -5.477 9.554 1.00 94.44 93 THR A N 1
ATOM 699 C CA . THR A 1 93 ? -6.727 -5.824 8.638 1.00 94.44 93 THR A CA 1
ATOM 700 C C . THR A 1 93 ? -6.919 -5.161 7.278 1.00 94.44 93 THR A C 1
ATOM 702 O O . THR A 1 93 ? -7.990 -5.257 6.677 1.00 94.44 93 THR A O 1
ATOM 705 N N . LEU A 1 94 ? -5.864 -4.532 6.766 1.00 95.25 94 LEU A N 1
ATOM 706 C CA . LEU A 1 94 ? -5.765 -4.033 5.396 1.00 95.25 94 LEU A CA 1
ATOM 707 C C . LEU A 1 94 ? -4.653 -4.800 4.682 1.00 95.25 94 LEU A C 1
ATOM 709 O O . LEU A 1 94 ? -3.517 -4.837 5.144 1.00 95.25 94 LEU A O 1
ATOM 713 N N . ARG A 1 95 ? -4.973 -5.399 3.540 1.00 95.88 95 ARG A N 1
ATOM 714 C CA . ARG A 1 95 ? -3.993 -5.995 2.628 1.00 95.88 95 ARG A CA 1
ATOM 715 C C . ARG A 1 95 ? -3.979 -5.181 1.355 1.00 95.88 95 ARG A C 1
ATOM 717 O O . ARG A 1 95 ? -5.047 -4.863 0.837 1.00 95.88 95 ARG A O 1
ATOM 724 N N . TRP A 1 96 ? -2.801 -4.881 0.835 1.00 95.62 96 TRP A N 1
ATOM 725 C CA . TRP A 1 96 ? -2.662 -4.293 -0.491 1.00 95.62 96 TRP A CA 1
ATOM 726 C C . TRP A 1 96 ? -1.504 -4.928 -1.258 1.00 95.62 96 TRP A C 1
ATOM 728 O O . TRP A 1 96 ? -0.498 -5.315 -0.670 1.00 95.62 96 TRP A O 1
ATOM 738 N N . CYS A 1 97 ? -1.677 -5.116 -2.558 1.00 96.50 97 CYS A N 1
ATOM 739 C CA . CYS A 1 97 ? -0.681 -5.736 -3.422 1.00 96.50 97 CYS A CA 1
ATOM 740 C C . CYS A 1 97 ? -0.590 -4.941 -4.713 1.00 96.50 97 CYS A C 1
ATOM 742 O O . CYS A 1 97 ? -1.618 -4.701 -5.346 1.00 96.50 97 CYS A O 1
ATOM 744 N N . GLY A 1 98 ? 0.613 -4.506 -5.073 1.00 96.25 98 GLY A N 1
ATOM 745 C CA . GLY A 1 98 ? 0.819 -3.617 -6.207 1.00 96.25 98 GLY A CA 1
ATOM 746 C C . GLY A 1 98 ? 2.274 -3.482 -6.610 1.00 96.25 98 GLY A C 1
ATOM 747 O O . GLY A 1 98 ? 3.163 -3.942 -5.901 1.00 96.25 98 GLY A O 1
ATOM 748 N N . HIS A 1 99 ? 2.502 -2.784 -7.711 1.00 96.19 99 HIS A N 1
ATOM 749 C CA . HIS A 1 99 ? 3.818 -2.513 -8.292 1.00 96.19 99 HIS A CA 1
ATOM 750 C C . HIS A 1 99 ? 3.871 -1.088 -8.843 1.00 96.19 99 HIS A C 1
ATOM 752 O O . HIS A 1 99 ? 2.845 -0.397 -8.936 1.00 96.19 99 HIS A O 1
ATOM 758 N N . TRP A 1 100 ? 5.069 -0.620 -9.192 1.00 95.88 100 TRP A N 1
ATOM 759 C CA . TRP A 1 100 ? 5.210 0.673 -9.850 1.00 95.88 100 TRP A CA 1
ATOM 760 C C . TRP A 1 100 ? 4.753 0.581 -11.303 1.00 95.88 100 TRP A C 1
ATOM 762 O O . TRP A 1 100 ? 5.017 -0.394 -12.011 1.00 95.88 100 TRP A O 1
ATOM 772 N N . LEU A 1 101 ? 4.061 1.618 -11.765 1.00 93.50 101 LEU A N 1
ATOM 773 C CA . LEU A 1 101 ? 3.680 1.735 -13.163 1.00 93.50 101 LEU A CA 1
ATOM 774 C C . LEU A 1 101 ? 4.948 1.730 -14.032 1.00 93.50 101 LEU A C 1
ATOM 776 O O . LEU A 1 101 ? 5.867 2.513 -13.793 1.00 93.50 101 LEU A O 1
ATOM 780 N N . GLY A 1 102 ? 4.988 0.841 -15.026 1.00 90.75 102 GLY A N 1
ATOM 781 C CA . GLY A 1 102 ? 6.152 0.612 -15.890 1.00 90.75 102 GLY A CA 1
ATOM 782 C C . GLY A 1 102 ? 6.945 -0.657 -15.560 1.00 90.75 102 GLY A C 1
ATOM 783 O O . GLY A 1 102 ? 7.643 -1.158 -16.435 1.00 90.75 102 GLY A O 1
ATOM 784 N N . GLU A 1 103 ? 6.803 -1.223 -14.356 1.00 90.50 103 GLU A N 1
ATOM 785 C CA . GLU A 1 103 ? 7.396 -2.530 -14.012 1.00 90.50 103 GLU A CA 1
ATOM 786 C C . GLU A 1 103 ? 6.521 -3.703 -14.479 1.00 90.50 103 GLU A C 1
ATOM 788 O O . GLU A 1 103 ? 7.019 -4.781 -14.795 1.00 90.50 103 GLU A O 1
ATOM 793 N N . SER A 1 104 ? 5.207 -3.484 -14.554 1.00 88.75 104 SER A N 1
ATOM 794 C CA . SER A 1 104 ? 4.229 -4.409 -15.123 1.00 88.75 104 SER A CA 1
ATOM 795 C C . SER A 1 104 ? 3.102 -3.634 -15.804 1.00 88.75 104 SER A C 1
ATOM 797 O O . SER A 1 104 ? 2.781 -2.505 -15.426 1.00 88.75 104 SER A O 1
ATOM 799 N N . ASN A 1 105 ? 2.493 -4.257 -16.816 1.00 82.00 105 ASN A N 1
ATOM 800 C CA . ASN A 1 105 ? 1.341 -3.717 -17.545 1.00 82.00 105 ASN A CA 1
ATOM 801 C C . ASN A 1 105 ? -0.003 -4.229 -17.000 1.00 82.00 105 ASN A C 1
ATOM 803 O O . ASN A 1 105 ? -1.060 -3.808 -17.469 1.00 82.00 105 ASN A O 1
ATOM 807 N N . THR A 1 106 ? 0.011 -5.157 -16.041 1.00 86.88 106 THR A N 1
ATOM 808 C CA . THR A 1 106 ? -1.197 -5.829 -15.546 1.00 86.88 106 THR A CA 1
ATOM 809 C C . THR A 1 106 ? -1.313 -5.692 -14.041 1.00 86.88 106 THR A C 1
ATOM 811 O O . THR A 1 106 ? -0.417 -6.139 -13.333 1.00 86.88 106 THR A O 1
ATOM 814 N N . LEU A 1 107 ? -2.438 -5.153 -13.555 1.00 88.88 107 LEU A N 1
ATOM 815 C CA . LEU A 1 107 ? -2.751 -5.096 -12.123 1.00 88.88 107 LEU A CA 1
ATOM 816 C C . LEU A 1 107 ? -2.707 -6.494 -11.484 1.00 88.88 107 LEU A C 1
ATOM 818 O O . LEU A 1 107 ? -3.169 -7.452 -12.114 1.00 88.88 107 LEU A O 1
ATOM 822 N N . PRO A 1 108 ? -2.261 -6.619 -10.220 1.00 89.31 108 PRO A N 1
ATOM 823 C CA . PRO A 1 108 ? -2.320 -7.895 -9.523 1.00 89.31 108 PRO A CA 1
ATOM 824 C C . PRO A 1 108 ? -3.772 -8.352 -9.377 1.00 89.31 108 PRO A C 1
ATOM 826 O O . PRO A 1 108 ? -4.670 -7.552 -9.119 1.00 89.31 108 PRO A O 1
ATOM 829 N N . THR A 1 109 ? -4.013 -9.651 -9.526 1.00 90.00 109 THR A N 1
ATOM 830 C CA . THR A 1 109 ? -5.349 -10.260 -9.379 1.00 90.00 109 THR A CA 1
ATOM 831 C C . THR A 1 109 ? -5.503 -11.037 -8.073 1.00 90.00 109 THR A C 1
ATOM 833 O O . THR A 1 109 ? -6.589 -11.518 -7.753 1.00 90.00 109 THR A O 1
ATOM 836 N N . ARG A 1 110 ? -4.418 -11.164 -7.302 1.00 91.44 110 ARG A N 1
ATOM 837 C CA . ARG A 1 110 ? -4.351 -11.896 -6.035 1.00 91.44 110 ARG A CA 1
ATOM 838 C C . ARG A 1 110 ? -3.385 -11.216 -5.070 1.00 91.44 110 ARG A C 1
ATOM 840 O O . ARG A 1 110 ? -2.465 -10.525 -5.487 1.00 91.44 110 ARG A O 1
ATOM 847 N N . PHE A 1 111 ? -3.565 -11.460 -3.776 1.00 94.25 111 PHE A N 1
ATOM 848 C CA . PHE A 1 111 ? -2.656 -10.987 -2.728 1.00 94.25 111 PHE A CA 1
ATOM 849 C C . PHE A 1 111 ? -1.509 -11.977 -2.508 1.00 94.25 111 PHE A C 1
ATOM 851 O O . PHE A 1 111 ? -1.484 -12.662 -1.484 1.00 94.25 111 PHE A O 1
ATOM 858 N N . ALA A 1 112 ? -0.613 -12.078 -3.485 1.00 92.88 112 ALA A N 1
ATOM 859 C CA . ALA A 1 112 ? 0.597 -12.892 -3.426 1.00 92.88 112 ALA A CA 1
ATOM 860 C C . ALA A 1 112 ? 1.620 -12.342 -4.420 1.00 92.88 112 ALA A C 1
ATOM 862 O O . ALA A 1 112 ? 1.233 -11.860 -5.484 1.00 92.88 112 ALA A O 1
ATOM 863 N N . THR A 1 113 ? 2.899 -12.466 -4.095 1.00 94.12 113 THR A N 1
ATOM 864 C CA . THR A 1 113 ? 4.005 -12.109 -4.984 1.00 94.12 113 THR A CA 1
ATOM 865 C C . THR A 1 113 ? 4.611 -13.364 -5.609 1.00 94.12 113 THR A C 1
ATOM 867 O O . THR A 1 113 ? 4.331 -14.495 -5.205 1.00 94.12 113 THR A O 1
ATOM 870 N N . THR A 1 114 ? 5.431 -13.181 -6.637 1.00 92.25 114 THR A N 1
ATOM 871 C CA . THR A 1 114 ? 6.199 -14.258 -7.271 1.00 92.25 114 THR A CA 1
ATOM 872 C C . THR A 1 114 ? 7.679 -13.912 -7.239 1.00 92.25 114 THR A C 1
ATOM 874 O O . THR A 1 114 ? 8.036 -12.735 -7.277 1.00 92.25 114 THR A O 1
ATOM 877 N N . ALA A 1 115 ? 8.543 -14.927 -7.207 1.00 93.31 115 ALA A N 1
ATOM 878 C CA . ALA A 1 115 ? 9.981 -14.716 -7.344 1.00 93.31 115 ALA A CA 1
ATOM 879 C C . ALA A 1 115 ? 10.295 -14.003 -8.673 1.00 93.31 115 ALA A C 1
ATOM 881 O O . ALA A 1 115 ? 9.743 -14.365 -9.713 1.00 93.31 115 ALA A O 1
ATOM 882 N N . GLY A 1 116 ? 11.127 -12.963 -8.622 1.00 89.94 116 GLY A N 1
ATOM 883 C CA . GLY A 1 116 ? 11.448 -12.077 -9.743 1.00 89.94 116 GLY A CA 1
ATOM 884 C C . GLY A 1 116 ? 10.301 -11.174 -10.213 1.00 89.94 116 GLY A C 1
ATOM 885 O O . GLY A 1 116 ? 10.463 -10.461 -11.200 1.00 89.94 116 GLY A O 1
ATOM 886 N N . GLY A 1 117 ? 9.141 -11.212 -9.550 1.00 90.12 117 GLY A N 1
ATOM 887 C CA . GLY A 1 117 ? 7.986 -10.385 -9.888 1.00 90.12 117 GLY A CA 1
ATOM 888 C C . GLY A 1 117 ? 8.091 -8.968 -9.311 1.00 90.12 117 GLY A C 1
ATOM 889 O O . GLY A 1 117 ? 8.722 -8.778 -8.271 1.00 90.12 117 GLY A O 1
ATOM 890 N N . PRO A 1 118 ? 7.433 -7.979 -9.939 1.00 93.31 118 PRO A N 1
ATOM 891 C CA . PRO A 1 118 ? 7.444 -6.595 -9.462 1.00 93.31 118 PRO A CA 1
ATOM 892 C C . PRO A 1 118 ? 6.454 -6.349 -8.314 1.00 93.31 118 PRO A C 1
ATOM 894 O O . PRO A 1 118 ? 6.447 -5.283 -7.703 1.00 93.31 118 PRO A O 1
ATOM 897 N N . ASP A 1 119 ? 5.590 -7.323 -8.027 1.00 95.25 119 ASP A N 1
ATOM 898 C CA . ASP A 1 119 ? 4.543 -7.177 -7.030 1.00 95.25 119 ASP A CA 1
ATOM 899 C C . ASP A 1 119 ? 5.117 -7.097 -5.616 1.00 95.25 119 ASP A C 1
ATOM 901 O O . ASP A 1 119 ? 5.939 -7.909 -5.187 1.00 95.25 119 ASP A O 1
ATOM 905 N N . PHE A 1 120 ? 4.591 -6.140 -4.864 1.00 95.94 120 PHE A N 1
ATOM 906 C CA . PHE A 1 120 ? 4.838 -5.961 -3.450 1.00 95.94 120 PHE A CA 1
ATOM 907 C C . PHE A 1 120 ? 3.520 -6.107 -2.698 1.00 95.94 120 PHE A C 1
ATOM 909 O O . PHE A 1 120 ? 2.580 -5.330 -2.896 1.00 95.94 120 PHE A O 1
ATOM 916 N N . LEU A 1 121 ? 3.438 -7.110 -1.827 1.00 96.94 121 LEU A N 1
ATOM 917 C CA . LEU A 1 121 ? 2.304 -7.305 -0.935 1.00 96.94 121 LEU A CA 1
ATOM 918 C C . LEU A 1 121 ? 2.665 -6.776 0.445 1.00 96.94 121 LEU A C 1
ATOM 920 O O . LEU A 1 121 ? 3.734 -7.030 0.992 1.00 96.94 121 LEU A O 1
ATOM 924 N N . ARG A 1 122 ? 1.719 -6.080 1.060 1.00 97.25 122 ARG A N 1
ATOM 925 C CA . ARG A 1 122 ? 1.828 -5.697 2.459 1.00 97.25 122 ARG A CA 1
ATOM 926 C C . ARG A 1 122 ? 0.507 -5.900 3.171 1.00 97.25 122 ARG A C 1
ATOM 928 O O . ARG A 1 122 ? -0.566 -5.576 2.660 1.00 97.25 122 ARG A O 1
ATOM 935 N N . THR A 1 123 ? 0.624 -6.443 4.371 1.00 97.19 123 THR A N 1
ATOM 936 C CA . THR A 1 123 ? -0.463 -6.610 5.322 1.00 97.19 123 THR A CA 1
ATOM 937 C C . THR A 1 123 ? -0.237 -5.638 6.462 1.00 97.19 123 THR A C 1
ATOM 939 O O . THR A 1 123 ? 0.856 -5.554 7.024 1.00 97.19 123 THR A O 1
ATOM 942 N N . MET A 1 124 ? -1.281 -4.894 6.791 1.00 97.19 124 MET A N 1
ATOM 943 C CA . MET A 1 124 ? -1.286 -3.904 7.847 1.00 97.19 124 MET A CA 1
ATOM 944 C C . MET A 1 124 ? -2.439 -4.157 8.800 1.00 97.19 124 MET A C 1
ATOM 946 O O . MET A 1 124 ? -3.498 -4.661 8.417 1.00 97.19 124 MET A O 1
ATOM 950 N N . GLU A 1 125 ? -2.237 -3.741 10.037 1.00 95.94 125 GLU A N 1
ATOM 951 C CA . GLU A 1 125 ? -3.262 -3.749 11.062 1.00 95.94 125 GLU A CA 1
ATOM 952 C C . GLU A 1 125 ? -3.628 -2.317 11.440 1.00 95.94 125 GLU A C 1
ATOM 954 O O . GLU A 1 125 ? -2.796 -1.403 11.442 1.00 95.94 125 GLU A O 1
ATOM 959 N N . ARG A 1 126 ? -4.915 -2.100 11.692 1.00 94.94 126 ARG A N 1
ATOM 960 C CA . ARG A 1 126 ? -5.451 -0.804 12.068 1.00 94.94 126 ARG A CA 1
ATOM 961 C C . ARG A 1 126 ? -4.879 -0.436 13.425 1.00 94.94 126 ARG A C 1
ATOM 963 O O . ARG A 1 126 ? -4.962 -1.197 14.383 1.00 94.94 126 ARG A O 1
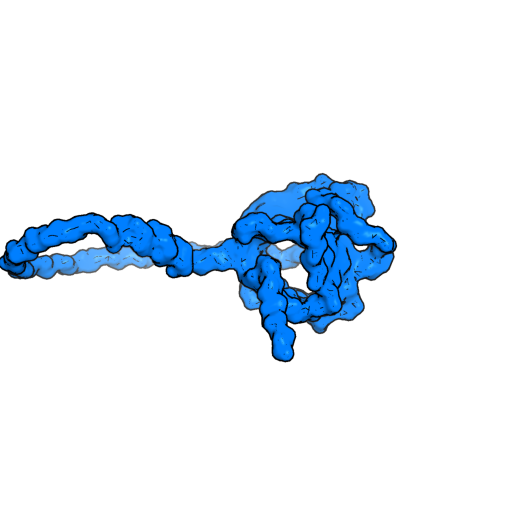ATOM 970 N N . TRP A 1 127 ? -4.343 0.770 13.513 1.00 91.94 127 TRP A N 1
ATOM 971 C CA . TRP A 1 127 ? -3.904 1.337 14.770 1.00 91.94 127 TRP A CA 1
ATOM 972 C C . TRP A 1 127 ? -5.134 1.622 15.634 1.00 91.94 127 TRP A C 1
ATOM 974 O O . TRP A 1 127 ? -5.806 2.643 15.475 1.00 91.94 127 TRP A O 1
ATOM 984 N N . SER A 1 128 ? -5.466 0.697 16.527 1.00 82.62 128 SER A N 1
ATOM 985 C CA . SER A 1 128 ? -6.416 0.954 17.597 1.00 82.62 128 SER A CA 1
ATOM 986 C C . SER A 1 128 ? -5.680 1.720 18.692 1.00 82.62 128 SER A C 1
ATOM 988 O O . SER A 1 128 ? -4.958 1.128 19.497 1.00 82.62 128 SER A O 1
ATOM 990 N N . ASP A 1 129 ? -5.858 3.041 18.744 1.00 61.38 129 ASP A N 1
ATOM 991 C CA . ASP A 1 129 ? -5.646 3.753 20.002 1.00 61.38 129 ASP A CA 1
ATOM 992 C C . ASP A 1 129 ? -6.587 3.076 21.003 1.00 61.38 129 ASP A C 1
ATOM 994 O O . ASP A 1 129 ? -7.797 3.059 20.771 1.00 61.38 129 ASP A O 1
ATOM 998 N N . GLY A 1 130 ? -6.055 2.430 22.042 1.00 50.16 130 GLY A N 1
ATOM 999 C CA . GLY A 1 130 ? -6.782 1.524 22.944 1.00 50.16 130 GLY A CA 1
ATOM 1000 C C . GLY A 1 130 ? -7.923 2.141 23.773 1.00 50.16 130 GLY A C 1
ATOM 1001 O O . GLY A 1 130 ? -8.161 1.701 24.890 1.00 50.16 130 GLY A O 1
ATOM 1002 N N . ALA A 1 131 ? -8.631 3.156 23.275 1.00 45.28 131 ALA A N 1
ATOM 1003 C CA . ALA A 1 131 ? -9.618 3.943 23.999 1.00 45.28 131 ALA A CA 1
ATOM 1004 C C . ALA A 1 131 ? -11.016 4.008 23.351 1.00 45.28 131 ALA A C 1
ATOM 1006 O O . ALA A 1 131 ? -11.944 4.432 24.033 1.00 45.28 131 ALA A O 1
ATOM 1007 N N . ARG A 1 132 ? -11.229 3.603 22.084 1.00 43.44 132 ARG A N 1
ATOM 1008 C CA . ARG A 1 132 ? -12.571 3.730 21.456 1.00 43.44 132 ARG A CA 1
ATOM 1009 C C . ARG A 1 132 ? -13.439 2.466 21.480 1.00 43.44 132 ARG A C 1
ATOM 1011 O O . ARG A 1 132 ? -14.643 2.595 21.677 1.00 43.44 132 ARG A O 1
ATOM 1018 N N . ASP A 1 133 ? -12.861 1.267 21.440 1.00 42.09 133 ASP A N 1
ATOM 1019 C CA . ASP A 1 133 ? -13.665 0.025 21.424 1.00 42.09 133 ASP A CA 1
ATOM 1020 C C . ASP A 1 133 ? -13.947 -0.558 22.820 1.00 42.09 133 ASP A C 1
ATOM 1022 O O . ASP A 1 133 ? -14.909 -1.309 23.022 1.00 42.09 133 ASP A O 1
ATOM 1026 N N . ALA A 1 134 ? -13.179 -0.138 23.831 1.00 44.19 134 ALA A N 1
ATOM 1027 C CA . ALA A 1 134 ? -13.441 -0.504 25.221 1.00 44.19 134 ALA A CA 1
ATOM 1028 C C . ALA A 1 134 ? -14.735 0.137 25.761 1.00 44.19 134 ALA A C 1
ATOM 1030 O O . ALA A 1 134 ? -15.392 -0.453 26.619 1.00 44.19 134 ALA A O 1
ATOM 1031 N N . LEU A 1 135 ? -15.152 1.296 25.233 1.00 45.06 135 LEU A N 1
ATOM 1032 C CA . LEU A 1 135 ? -16.415 1.946 25.606 1.00 45.06 135 LEU A CA 1
ATOM 1033 C C . LEU A 1 135 ? -17.636 1.303 24.930 1.00 45.06 135 LEU A C 1
ATOM 1035 O O . LEU A 1 135 ? -18.661 1.142 25.584 1.00 45.06 135 LEU A O 1
ATOM 1039 N N . SER A 1 136 ? -17.531 0.820 23.685 1.00 46.28 136 SER A N 1
ATOM 1040 C CA . SER A 1 136 ? -18.662 0.123 23.042 1.00 46.28 136 SER A CA 1
ATOM 1041 C C . SER A 1 136 ? -18.921 -1.268 23.641 1.00 46.28 136 SER A C 1
ATOM 1043 O O . SER A 1 136 ? -20.060 -1.729 23.671 1.00 46.28 136 SER A O 1
ATOM 1045 N N . SER A 1 137 ? -17.882 -1.924 24.169 1.00 46.72 137 SER A N 1
ATOM 1046 C CA . SER A 1 137 ? -17.979 -3.273 24.757 1.00 46.72 137 SER A CA 1
ATOM 1047 C C . SER A 1 137 ? -18.394 -3.279 26.236 1.00 46.72 137 SER A C 1
ATOM 1049 O O . SER A 1 137 ? -18.814 -4.313 26.764 1.00 46.72 137 SER A O 1
ATOM 1051 N N . SER A 1 138 ? -18.256 -2.141 26.925 1.00 49.94 138 SER A N 1
ATOM 1052 C CA . SER A 1 138 ? -18.615 -1.986 28.342 1.00 49.94 138 SER A CA 1
ATOM 1053 C C . SER A 1 138 ? -19.990 -1.341 28.548 1.00 49.94 138 SER A C 1
ATOM 1055 O O . SER A 1 138 ? -20.628 -1.610 29.567 1.00 49.94 138 SER A O 1
ATOM 1057 N N . SER A 1 139 ? -20.507 -0.595 27.564 1.00 50.53 139 SER A N 1
ATOM 1058 C CA . SER A 1 139 ? -21.852 -0.009 27.623 1.00 50.53 139 SER A CA 1
ATOM 1059 C C . SER A 1 139 ? -22.999 -1.011 27.427 1.00 50.53 139 SER A C 1
ATOM 1061 O O . SER A 1 139 ? -24.103 -0.721 27.874 1.00 50.53 139 SER A O 1
ATOM 1063 N N . SER A 1 140 ? -22.777 -2.207 26.857 1.00 50.12 140 SER A N 1
ATOM 1064 C CA . SER A 1 140 ? -23.848 -3.223 26.750 1.00 50.12 140 SER A CA 1
ATOM 1065 C C . SER A 1 140 ? -24.028 -4.089 28.007 1.00 50.12 140 SER A C 1
ATOM 1067 O O . SER A 1 140 ? -25.036 -4.777 28.133 1.00 50.12 140 SER A O 1
ATOM 1069 N N . ARG A 1 141 ? -23.095 -4.041 28.974 1.00 52.81 141 ARG A N 1
ATOM 1070 C CA . ARG A 1 141 ? -23.133 -4.874 30.197 1.00 52.81 141 ARG A CA 1
ATOM 1071 C C . ARG A 1 141 ? -23.570 -4.148 31.476 1.00 52.81 141 ARG A C 1
ATOM 1073 O O . ARG A 1 141 ? -23.581 -4.762 32.537 1.00 52.81 141 ARG A O 1
ATOM 1080 N N . ARG A 1 142 ? -23.970 -2.873 31.408 1.00 50.06 142 ARG A N 1
ATOM 1081 C CA . ARG A 1 142 ? -24.534 -2.130 32.556 1.00 50.06 142 ARG A CA 1
ATOM 1082 C C . ARG A 1 142 ? -25.891 -1.515 32.226 1.00 50.06 142 ARG A C 1
ATOM 1084 O O . ARG A 1 142 ? -26.057 -0.304 32.235 1.00 50.06 142 ARG A O 1
ATOM 1091 N N . ALA A 1 143 ? -26.869 -2.371 31.968 1.00 47.09 143 ALA A N 1
ATOM 1092 C CA . ALA A 1 143 ? -28.280 -2.008 32.038 1.00 47.09 143 ALA A CA 1
ATOM 1093 C C . ALA A 1 143 ? -29.097 -3.180 32.606 1.00 47.09 143 ALA A C 1
ATOM 1095 O O . ALA A 1 143 ? -30.047 -3.641 31.989 1.00 47.09 143 ALA A O 1
ATOM 1096 N N . ALA A 1 144 ? -28.698 -3.704 33.770 1.00 53.06 144 ALA A N 1
ATOM 1097 C CA . ALA A 1 144 ? -29.543 -4.573 34.591 1.00 53.06 144 ALA A CA 1
ATOM 1098 C C . ALA A 1 144 ? -29.070 -4.551 36.060 1.00 53.06 144 ALA A C 1
ATOM 1100 O O . ALA A 1 144 ? -27.957 -4.976 36.354 1.00 53.06 144 ALA A O 1
ATOM 1101 N N . GLY A 1 145 ? -29.927 -4.055 36.964 1.00 41.00 145 GLY A N 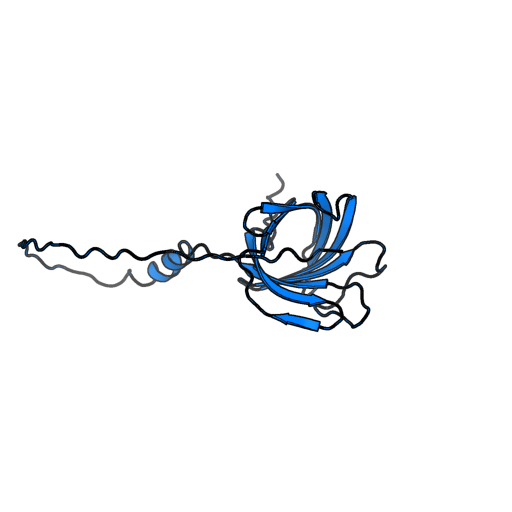1
ATOM 1102 C CA . GLY A 1 145 ? -29.769 -4.076 38.430 1.00 41.00 145 GLY A CA 1
ATOM 1103 C C . GLY A 1 145 ? -29.142 -2.791 38.998 1.00 41.00 145 GLY A C 1
ATOM 1104 O O . GLY A 1 145 ? -27.972 -2.524 38.779 1.00 41.00 145 GLY A O 1
ATOM 1105 N N . GLY A 1 146 ? -29.824 -1.893 39.710 1.00 42.34 146 GLY A N 1
ATOM 1106 C CA . GLY A 1 146 ? -30.965 -2.084 40.599 1.00 42.34 146 GLY A CA 1
ATOM 1107 C C . GLY A 1 146 ? -30.493 -2.191 42.055 1.00 42.34 146 GLY A C 1
ATOM 1108 O O . GLY A 1 146 ? -30.177 -3.280 42.511 1.00 42.34 146 GLY A O 1
ATOM 1109 N N . SER A 1 147 ? -30.537 -1.054 42.765 1.00 43.66 147 SER A N 1
ATOM 1110 C CA . SER A 1 147 ? -30.770 -0.917 44.221 1.00 43.66 147 SER A CA 1
ATOM 1111 C C . SER A 1 147 ? -29.595 -0.894 45.228 1.00 43.66 147 SER A C 1
ATOM 1113 O O . SER A 1 147 ? -28.967 -1.899 45.525 1.00 43.66 147 SER A O 1
ATOM 1115 N N . ARG A 1 148 ? -29.464 0.298 45.848 1.00 48.66 148 ARG A N 1
ATOM 1116 C CA . ARG A 1 148 ? -29.272 0.630 47.286 1.00 48.66 148 ARG A CA 1
ATOM 1117 C C . ARG A 1 148 ? -28.170 -0.067 48.094 1.00 48.66 148 ARG A C 1
ATOM 1119 O O . ARG A 1 148 ? -28.370 -1.201 48.485 1.00 48.66 148 ARG A O 1
ATOM 1126 N N . TRP A 1 149 ? -27.180 0.706 48.562 1.00 39.88 149 TRP A N 1
ATOM 1127 C CA . TRP A 1 149 ? -26.542 0.528 49.882 1.00 39.88 149 TRP A CA 1
ATOM 1128 C C . TRP A 1 149 ? -26.090 1.884 50.458 1.00 39.88 149 TRP A C 1
ATOM 1130 O O . TRP A 1 149 ? -25.386 2.654 49.805 1.00 39.88 149 TRP A O 1
ATOM 1140 N N . CYS A 1 150 ? -26.541 2.181 51.679 1.00 46.38 150 CYS A N 1
ATOM 1141 C CA . CYS A 1 150 ? -26.154 3.329 52.499 1.00 46.38 150 CYS A CA 1
ATOM 1142 C C . CYS A 1 150 ? -24.900 2.985 53.324 1.00 46.38 150 CYS A C 1
ATOM 1144 O O . CYS A 1 150 ? -24.784 1.856 53.789 1.00 46.38 150 CYS A O 1
ATOM 1146 N N . GLY A 1 151 ? -24.027 3.966 53.591 1.00 36.91 151 GLY A N 1
ATOM 1147 C CA . GLY A 1 151 ? -23.061 3.891 54.702 1.00 36.91 151 GLY A CA 1
ATOM 1148 C C . GLY A 1 151 ? -21.611 4.241 54.354 1.00 36.91 151 GLY A C 1
ATOM 1149 O O . GLY A 1 151 ? -20.854 3.418 53.856 1.00 36.91 151 GLY A O 1
ATOM 1150 N N . ARG A 1 152 ? -21.206 5.474 54.677 1.00 46.12 152 ARG A N 1
ATOM 1151 C CA . ARG A 1 152 ? -19.803 5.902 54.887 1.00 46.12 152 ARG A CA 1
ATOM 1152 C C . ARG A 1 152 ? -19.357 5.466 56.302 1.00 46.12 152 ARG A C 1
ATOM 1154 O O . ARG A 1 152 ? -20.242 5.386 57.151 1.00 46.12 152 ARG A O 1
ATOM 1161 N N . PRO A 1 153 ? -18.050 5.245 56.602 1.00 48.38 153 PRO A N 1
ATOM 1162 C CA . PRO A 1 153 ? -17.048 6.330 56.633 1.00 48.38 153 PRO A CA 1
ATOM 1163 C C . PRO A 1 153 ? -15.598 5.993 56.184 1.00 48.38 153 PRO A C 1
ATOM 1165 O O . PRO A 1 153 ? -15.163 4.850 56.138 1.00 48.38 153 PRO A O 1
ATOM 1168 N N . ARG A 1 154 ? -14.850 7.060 55.849 1.00 47.19 154 ARG A N 1
ATOM 1169 C CA . ARG A 1 154 ? -13.372 7.153 55.669 1.00 47.19 154 ARG A CA 1
ATOM 1170 C C . ARG A 1 154 ? -12.666 7.245 57.052 1.00 47.19 154 ARG A C 1
ATOM 1172 O O . ARG A 1 154 ? -13.400 7.390 58.025 1.00 47.19 154 ARG A O 1
ATOM 1179 N N . PRO A 1 155 ? -11.319 7.390 57.192 1.00 58.59 155 PRO A N 1
ATOM 1180 C CA . PRO A 1 155 ? -10.167 7.224 56.270 1.00 58.59 155 PRO A CA 1
ATOM 1181 C C . PRO A 1 155 ? -9.009 6.387 56.890 1.00 58.59 155 PRO A C 1
ATOM 1183 O O . PRO A 1 155 ? -9.014 6.116 58.084 1.00 58.59 155 PRO A O 1
ATOM 1186 N N . ARG A 1 156 ? -7.927 6.118 56.138 1.00 42.94 156 ARG A N 1
ATOM 1187 C CA . ARG A 1 156 ? -6.545 6.204 56.670 1.00 42.94 156 ARG A CA 1
ATOM 1188 C C . ARG A 1 156 ? -5.517 6.379 55.545 1.00 42.94 156 ARG A C 1
ATOM 1190 O O . ARG A 1 156 ? -5.549 5.672 54.545 1.00 42.94 156 ARG A O 1
ATOM 1197 N N . ARG A 1 157 ? -4.649 7.381 55.725 1.00 48.84 157 ARG A N 1
ATOM 1198 C CA . ARG A 1 157 ? -3.446 7.664 54.929 1.00 48.84 157 ARG A CA 1
ATOM 1199 C C . ARG A 1 157 ? -2.394 6.589 55.193 1.00 48.84 157 ARG A C 1
ATOM 1201 O O . ARG A 1 157 ? -2.159 6.279 56.354 1.00 48.84 157 ARG A O 1
ATOM 1208 N N . PHE A 1 158 ? -1.701 6.157 54.145 1.00 41.31 158 PHE A N 1
ATOM 1209 C CA . PHE A 1 158 ? -0.337 5.641 54.225 1.00 41.31 158 PHE A CA 1
ATOM 1210 C C . PHE A 1 158 ? 0.418 6.044 52.949 1.00 41.31 158 PHE A C 1
ATOM 1212 O O . PHE A 1 158 ? 0.024 5.692 51.842 1.00 41.31 158 PHE A O 1
ATOM 1219 N N . THR A 1 159 ? 1.490 6.807 53.124 1.00 48.16 159 THR A N 1
ATOM 1220 C CA . THR A 1 159 ? 2.661 6.904 52.238 1.00 48.16 159 THR A CA 1
ATOM 1221 C C . THR A 1 159 ? 3.870 6.728 53.163 1.00 48.16 159 THR A C 1
ATOM 1223 O O . THR A 1 159 ? 3.798 7.198 54.303 1.00 48.16 159 THR A O 1
ATOM 1226 N N . PRO A 1 160 ? 4.939 6.017 52.747 1.00 50.25 160 PRO A N 1
ATOM 1227 C CA . PRO A 1 160 ? 5.977 6.671 51.943 1.00 50.25 160 PRO A CA 1
ATOM 1228 C C . PRO A 1 160 ? 6.735 5.791 50.918 1.00 50.25 160 PRO A C 1
ATOM 1230 O O . PRO A 1 160 ? 6.747 4.570 50.982 1.00 50.25 160 PRO A O 1
ATOM 1233 N N . GLN A 1 161 ? 7.363 6.511 49.978 1.00 43.34 161 GLN A N 1
ATOM 1234 C CA . GLN A 1 161 ? 8.641 6.296 49.273 1.00 43.34 161 GLN A CA 1
ATOM 1235 C C . GLN A 1 161 ? 9.166 4.878 48.984 1.00 43.34 161 GLN A C 1
ATOM 1237 O O . GLN A 1 161 ? 9.557 4.145 49.884 1.00 43.34 161 GLN A O 1
ATOM 1242 N N . THR A 1 162 ? 9.480 4.630 47.708 1.00 48.53 162 THR A N 1
ATOM 1243 C CA . THR A 1 162 ? 10.781 4.051 47.329 1.00 48.53 162 THR A CA 1
ATOM 1244 C C . THR A 1 162 ? 11.211 4.609 45.971 1.00 48.53 162 THR A C 1
ATOM 1246 O O . THR A 1 162 ? 10.454 4.585 45.004 1.00 48.53 162 THR A O 1
ATOM 1249 N N . ALA A 1 163 ? 12.421 5.164 45.928 1.00 49.22 163 ALA A N 1
ATOM 1250 C CA . ALA A 1 163 ? 13.109 5.587 44.719 1.00 49.22 163 ALA A CA 1
ATOM 1251 C C . ALA A 1 163 ? 13.681 4.365 43.986 1.00 49.22 163 ALA A C 1
ATOM 1253 O O . ALA A 1 163 ? 14.238 3.478 44.628 1.00 49.22 163 ALA A O 1
ATOM 1254 N N . PHE A 1 164 ? 13.630 4.352 42.653 1.00 42.38 164 PHE A N 1
ATOM 1255 C CA . PHE A 1 164 ? 14.518 3.504 41.861 1.00 42.38 164 PHE A CA 1
ATOM 1256 C C . PHE A 1 164 ? 15.174 4.333 40.760 1.00 42.38 164 PHE A C 1
ATOM 1258 O O . PHE A 1 164 ? 14.514 5.001 39.966 1.00 42.38 164 PHE A O 1
ATOM 1265 N N . ARG A 1 165 ? 16.504 4.313 40.782 1.00 47.00 165 ARG A N 1
ATOM 1266 C CA . ARG A 1 165 ? 17.435 4.988 39.884 1.00 47.00 165 ARG A CA 1
ATOM 1267 C C . ARG A 1 165 ? 18.237 3.877 39.212 1.00 47.00 165 ARG A C 1
ATOM 1269 O O . ARG A 1 165 ? 18.880 3.122 39.926 1.00 47.00 165 ARG A O 1
ATOM 1276 N N . SER A 1 166 ? 18.212 3.778 37.886 1.00 43.16 166 SER A N 1
ATOM 1277 C CA . SER A 1 166 ? 19.247 3.116 37.068 1.00 43.16 166 SER A CA 1
ATOM 1278 C C . SER A 1 166 ? 18.924 3.422 35.600 1.00 43.16 166 SER A C 1
ATOM 1280 O O . SER A 1 166 ? 17.805 3.171 35.172 1.00 43.16 166 SER A O 1
ATOM 1282 N N . SER A 1 167 ? 19.681 4.274 34.911 1.00 37.62 167 SER A N 1
ATOM 1283 C CA . SER A 1 167 ? 20.997 4.053 34.283 1.00 37.62 167 SER A CA 1
ATOM 1284 C C . SER A 1 167 ? 20.878 3.487 32.862 1.00 37.62 167 SER A C 1
ATOM 1286 O O . SER A 1 167 ? 20.297 2.430 32.663 1.00 37.62 167 SER A O 1
ATOM 1288 N N . ARG A 1 168 ? 21.425 4.282 31.928 1.00 44.69 168 ARG A N 1
ATOM 1289 C CA . ARG A 1 168 ? 22.120 3.969 30.664 1.00 44.69 168 ARG A CA 1
ATOM 1290 C C . ARG A 1 168 ? 21.856 2.610 30.003 1.00 44.69 168 ARG A C 1
ATOM 1292 O O . ARG A 1 168 ? 22.119 1.584 30.602 1.00 44.69 168 ARG A O 1
ATOM 1299 N N . ASP A 1 169 ? 21.511 2.639 28.717 1.00 41.19 169 ASP A N 1
ATOM 1300 C CA . ASP A 1 169 ? 22.451 2.325 27.622 1.00 41.19 169 ASP A CA 1
ATOM 1301 C C . ASP A 1 169 ? 21.740 2.499 26.262 1.00 41.19 169 ASP A C 1
ATOM 1303 O O . ASP A 1 169 ? 20.604 2.082 26.074 1.00 41.19 169 ASP A O 1
ATOM 1307 N N . SER A 1 170 ? 22.248 3.373 25.390 1.00 47.94 170 SER A N 1
ATOM 1308 C CA . SER A 1 170 ? 23.138 3.006 24.278 1.00 47.94 170 SER A CA 1
ATOM 1309 C C . SER A 1 170 ? 22.466 2.043 23.290 1.00 47.94 170 SER A C 1
ATOM 1311 O O . SER A 1 170 ? 22.582 0.833 23.430 1.00 47.94 170 SER A O 1
ATOM 1313 N N . PHE A 1 171 ? 21.823 2.578 22.245 1.00 38.62 171 PHE A N 1
ATOM 1314 C CA . PHE A 1 171 ? 21.600 1.819 21.012 1.00 38.62 171 PHE A CA 1
ATOM 1315 C C . PHE A 1 171 ? 22.184 2.573 19.820 1.00 38.62 171 PHE A C 1
ATOM 1317 O O . PHE A 1 171 ? 21.655 3.570 19.334 1.00 38.62 171 PHE A O 1
ATOM 1324 N N . LEU A 1 172 ? 23.349 2.073 19.421 1.00 43.78 172 LEU A N 1
ATOM 1325 C CA . LEU A 1 172 ? 24.001 2.299 18.147 1.00 43.78 172 LEU A CA 1
ATOM 1326 C C . LEU A 1 172 ? 23.220 1.598 17.032 1.00 43.78 172 LEU A C 1
ATOM 1328 O O . LEU A 1 172 ? 22.851 0.439 17.187 1.00 43.78 172 LEU A O 1
ATOM 1332 N N . GLY A 1 173 ? 23.128 2.290 15.894 1.00 39.16 173 GLY A N 1
ATOM 1333 C CA . GLY A 1 173 ? 23.187 1.706 14.555 1.00 39.16 173 GLY A CA 1
ATOM 1334 C C . GLY A 1 173 ? 21.926 1.004 14.065 1.00 39.16 173 GLY A C 1
ATOM 1335 O O . GLY A 1 173 ? 21.461 0.070 14.685 1.00 39.16 173 GLY A O 1
ATOM 1336 N N . TYR A 1 174 ? 21.400 1.449 12.924 1.00 44.28 174 TYR A N 1
ATOM 1337 C CA . TYR A 1 174 ? 21.114 0.630 11.735 1.00 44.28 174 TYR A CA 1
ATOM 1338 C C . TYR A 1 174 ? 20.345 1.508 10.738 1.00 44.28 174 TYR A C 1
ATOM 1340 O O . TYR A 1 174 ? 19.125 1.598 10.767 1.00 44.28 174 TYR A O 1
ATOM 1348 N N . ALA A 1 175 ? 21.076 2.165 9.836 1.00 41.50 175 ALA A N 1
ATOM 1349 C CA . ALA A 1 175 ? 20.521 2.709 8.602 1.00 41.50 175 ALA A CA 1
ATOM 1350 C C . ALA A 1 175 ? 21.224 2.001 7.441 1.00 41.50 175 ALA A C 1
ATOM 1352 O O . ALA A 1 175 ? 22.258 2.452 6.951 1.00 41.50 175 ALA A O 1
ATOM 1353 N N . GLN A 1 176 ? 20.698 0.832 7.065 1.00 47.38 176 GLN A N 1
ATOM 1354 C CA . GLN A 1 176 ? 21.005 0.213 5.780 1.00 47.38 176 GLN A CA 1
ATOM 1355 C C . GLN A 1 176 ? 20.050 0.760 4.720 1.00 47.38 176 GLN A C 1
ATOM 1357 O O . GLN A 1 176 ? 18.875 1.019 4.982 1.00 47.38 176 GLN A O 1
ATOM 1362 N N . GLY A 1 177 ? 20.629 1.008 3.549 1.00 39.31 177 GLY A N 1
ATOM 1363 C CA . GLY A 1 177 ? 20.049 1.780 2.470 1.00 39.31 177 GLY A CA 1
ATOM 1364 C C . GLY A 1 177 ? 18.868 1.110 1.785 1.00 39.31 177 GLY A C 1
ATOM 1365 O O . GLY A 1 177 ? 18.846 -0.093 1.541 1.00 39.31 177 GLY A O 1
ATOM 1366 N N . TRP A 1 178 ? 17.927 1.962 1.409 1.00 40.53 178 TRP A N 1
ATOM 1367 C CA . TRP A 1 178 ? 16.904 1.684 0.421 1.00 40.53 178 TRP A CA 1
ATOM 1368 C C . TRP A 1 178 ? 17.503 2.039 -0.941 1.00 40.53 178 TRP A C 1
ATOM 1370 O O . TRP A 1 178 ? 17.779 3.210 -1.208 1.00 40.53 178 TRP A O 1
ATOM 1380 N N . ARG A 1 179 ? 17.793 1.015 -1.744 1.00 36.84 179 ARG A N 1
ATOM 1381 C CA . ARG A 1 179 ? 17.969 1.148 -3.193 1.00 36.84 179 ARG A CA 1
ATOM 1382 C C . ARG A 1 179 ? 16.627 0.929 -3.870 1.00 36.84 179 ARG A C 1
ATOM 1384 O O . ARG A 1 179 ? 15.858 0.094 -3.346 1.00 36.84 179 ARG A O 1
#